Protein AF-A0AAT9SR14-F1 (afdb_monomer_lite)

Secondary structure (DSSP, 8-state):
----------HHHHHHHHHHHHHHHHHHHHHHHHHHHHHHH-SS--TTHHHHHHHHHHHHHHHHHHH---HHHHHHHHHHHHHHHHHHHIIIIIHHHHHHHHH----HHHHHHHHHTT---

Sequence (121 aa):
MLRDQGAFMDPLILGFAVVNGLLIGGLYGGIALGLSLIFGVLRVINFAHGSLLMLAMYISYTIVSITGLHPYFTVIATVPILFAIGYCIQAYVISPLFKRERALVVEPLSALLLTAGRLRK

Radius of gyration: 27.27 Å; chains: 1; bounding box: 66×41×84 Å

pLDDT: mean 79.93, std 13.39, range [44.0, 97.31]

Structure (mmCIF, N/CA/C/O backbone):
data_AF-A0AAT9SR14-F1
#
_entry.id   AF-A0AAT9SR14-F1
#
loop_
_atom_site.group_PDB
_atom_site.id
_atom_site.type_symbol
_atom_site.label_atom_id
_atom_site.label_alt_id
_atom_site.label_comp_id
_atom_site.label_asym_id
_atom_site.label_entity_id
_atom_site.label_seq_id
_atom_site.pdbx_PDB_ins_code
_atom_site.Cartn_x
_atom_site.Cartn_y
_atom_site.Cartn_z
_atom_site.occupancy
_atom_site.B_iso_or_equiv
_atom_site.auth_seq_id
_atom_site.auth_comp_id
_atom_site.auth_asym_id
_atom_site.auth_atom_id
_atom_site.pdbx_PDB_model_num
ATOM 1 N N . MET A 1 1 ? 46.549 -0.871 -20.458 1.00 49.72 1 MET A N 1
ATOM 2 C CA . MET A 1 1 ? 45.784 -0.218 -21.544 1.00 49.72 1 MET A CA 1
ATOM 3 C C . MET A 1 1 ? 44.442 0.209 -20.973 1.00 49.72 1 MET A C 1
ATOM 5 O O . MET A 1 1 ? 43.451 -0.488 -21.103 1.00 49.72 1 MET A O 1
ATOM 9 N N . LEU A 1 2 ? 44.483 1.299 -20.208 1.00 69.00 2 LEU A N 1
ATOM 10 C CA . LEU A 1 2 ? 43.375 1.899 -19.469 1.00 69.00 2 LEU A CA 1
ATOM 11 C C . LEU A 1 2 ? 43.410 3.393 -19.798 1.00 69.00 2 LEU A C 1
ATOM 13 O O . LEU A 1 2 ? 44.234 4.104 -19.225 1.00 69.00 2 LEU A O 1
ATOM 17 N N . ARG A 1 3 ? 42.603 3.820 -20.771 1.00 67.88 3 ARG A N 1
ATOM 18 C CA . ARG A 1 3 ? 42.171 5.198 -21.083 1.00 67.88 3 ARG A CA 1
ATOM 19 C C . ARG A 1 3 ? 41.570 5.179 -22.493 1.00 67.88 3 ARG A C 1
ATOM 21 O O . ARG A 1 3 ? 42.011 4.389 -23.312 1.00 67.88 3 ARG A O 1
ATOM 28 N N . ASP A 1 4 ? 40.563 6.015 -22.727 1.00 56.12 4 ASP A N 1
ATOM 29 C CA . ASP A 1 4 ? 39.975 6.345 -24.041 1.00 56.12 4 ASP A CA 1
ATOM 30 C C . ASP A 1 4 ? 38.684 5.636 -24.495 1.00 56.12 4 ASP A C 1
ATOM 32 O O . ASP A 1 4 ? 38.313 5.736 -25.657 1.00 56.12 4 ASP A O 1
ATOM 36 N N . GLN A 1 5 ? 37.882 5.070 -23.583 1.00 57.34 5 GLN A N 1
ATOM 37 C CA . GLN A 1 5 ? 36.420 5.002 -23.801 1.00 57.34 5 GLN A CA 1
ATOM 38 C C . GLN A 1 5 ? 35.730 6.175 -23.096 1.00 57.34 5 GLN A C 1
ATOM 40 O O . GLN A 1 5 ? 34.915 6.020 -22.188 1.00 57.34 5 GLN A O 1
ATOM 45 N N . GLY A 1 6 ? 36.134 7.387 -23.476 1.00 55.22 6 GLY A N 1
ATOM 46 C CA . GLY A 1 6 ? 35.462 8.614 -23.079 1.00 55.22 6 GLY A CA 1
ATOM 47 C C . GLY A 1 6 ? 34.151 8.765 -23.847 1.00 55.22 6 GLY A C 1
ATOM 48 O O . GLY A 1 6 ? 34.162 9.109 -25.019 1.00 55.22 6 GLY A O 1
ATOM 49 N N . ALA A 1 7 ? 33.037 8.508 -23.167 1.00 60.06 7 ALA A N 1
ATOM 50 C CA . ALA A 1 7 ? 31.828 9.330 -23.209 1.00 60.06 7 ALA A CA 1
ATOM 51 C C . ALA A 1 7 ? 31.312 9.838 -24.576 1.00 60.06 7 ALA A C 1
ATOM 53 O O . ALA A 1 7 ? 30.846 10.974 -24.656 1.00 60.06 7 ALA A O 1
ATOM 54 N N . PHE A 1 8 ? 31.284 9.016 -25.627 1.00 60.75 8 PHE A N 1
ATOM 55 C CA . PHE A 1 8 ? 30.295 9.235 -26.685 1.00 60.75 8 PHE A CA 1
ATOM 56 C C . PHE A 1 8 ? 29.019 8.510 -26.264 1.00 60.75 8 PHE A C 1
ATOM 58 O O . PHE A 1 8 ? 28.795 7.361 -26.632 1.00 60.75 8 PHE A O 1
ATOM 65 N N . MET A 1 9 ? 28.232 9.157 -25.397 1.00 61.38 9 MET A N 1
ATOM 66 C CA . MET A 1 9 ? 26.856 8.731 -25.155 1.00 61.38 9 MET A CA 1
ATOM 67 C C . MET A 1 9 ? 26.150 8.911 -26.489 1.00 61.38 9 MET A C 1
ATOM 69 O O . MET A 1 9 ? 25.936 10.045 -26.927 1.00 61.38 9 MET A O 1
ATOM 73 N N . ASP A 1 10 ? 25.875 7.816 -27.182 1.00 77.00 10 ASP A N 1
ATOM 74 C CA . ASP A 1 10 ? 25.109 7.869 -28.409 1.00 77.00 10 ASP A CA 1
ATOM 75 C C . ASP A 1 10 ? 23.807 8.650 -28.132 1.00 77.00 10 ASP A C 1
ATOM 77 O O . ASP A 1 10 ? 23.164 8.449 -27.093 1.00 77.00 10 ASP A O 1
ATOM 81 N N . PRO A 1 11 ? 23.416 9.590 -29.015 1.00 77.44 11 PRO A N 1
ATOM 82 C CA . PRO A 1 11 ? 22.234 10.430 -28.803 1.00 77.44 11 PRO A CA 1
ATOM 83 C C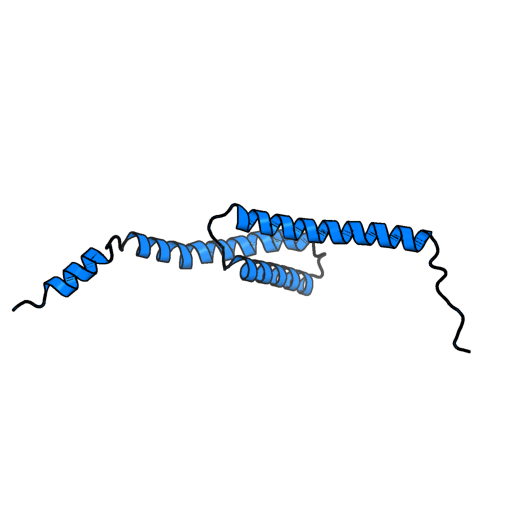 . PRO A 1 11 ? 20.954 9.625 -28.519 1.00 77.44 11 PRO A C 1
ATOM 85 O O . PRO A 1 11 ? 20.019 10.127 -27.898 1.00 77.44 11 PRO A O 1
ATOM 88 N N . LEU A 1 12 ? 20.939 8.360 -28.942 1.00 80.75 12 LEU A N 1
ATOM 89 C CA . LEU A 1 12 ? 19.897 7.381 -28.671 1.00 80.75 12 LEU A CA 1
ATOM 90 C C . LEU A 1 12 ? 19.831 6.987 -27.185 1.00 80.75 12 LEU A C 1
ATOM 92 O O . LEU A 1 12 ? 18.750 7.084 -26.601 1.00 80.75 12 LEU A O 1
ATOM 96 N N . ILE A 1 13 ? 20.948 6.626 -26.540 1.00 85.88 13 ILE A N 1
ATOM 97 C CA . ILE A 1 13 ? 20.993 6.359 -25.089 1.00 85.88 13 ILE A CA 1
ATOM 98 C C . ILE A 1 13 ? 20.557 7.582 -24.273 1.00 85.88 13 ILE A C 1
ATOM 100 O O . ILE A 1 13 ? 19.805 7.425 -23.308 1.00 85.88 13 ILE A O 1
ATOM 104 N N . LEU A 1 14 ? 20.962 8.798 -24.660 1.00 86.25 14 LEU A N 1
ATOM 105 C CA . LEU A 1 14 ? 20.514 10.019 -23.973 1.00 86.25 14 LEU A CA 1
ATOM 106 C C . LEU A 1 14 ? 18.995 10.210 -24.087 1.00 86.25 14 LEU A C 1
ATOM 108 O O . LEU A 1 14 ? 18.340 10.516 -23.088 1.00 86.25 14 LEU A O 1
ATOM 112 N N . GLY A 1 15 ? 18.421 9.968 -25.269 1.00 89.06 15 GLY A N 1
ATOM 113 C CA . GLY A 1 15 ? 16.971 9.986 -25.472 1.00 89.06 15 GLY A CA 1
ATOM 114 C C . GLY A 1 15 ? 16.245 8.970 -24.586 1.00 89.06 15 GLY A C 1
ATOM 115 O O . GLY A 1 15 ? 15.288 9.324 -23.894 1.00 89.06 15 GLY A O 1
ATOM 116 N N . PHE A 1 16 ? 16.738 7.730 -24.529 1.00 90.94 16 PHE A N 1
ATOM 117 C CA . PHE A 1 16 ? 16.180 6.697 -23.651 1.00 90.94 16 PHE A CA 1
ATOM 118 C C . PHE A 1 16 ? 16.293 7.053 -22.168 1.00 90.94 16 PHE A C 1
ATOM 120 O O . PHE A 1 16 ? 15.342 6.828 -21.421 1.00 90.94 16 PHE A O 1
ATOM 127 N N . ALA A 1 17 ? 17.415 7.629 -21.732 1.00 90.88 17 ALA A N 1
ATOM 128 C CA . ALA A 1 17 ? 17.623 8.018 -20.341 1.00 90.88 17 ALA A CA 1
ATOM 129 C C . ALA A 1 17 ? 16.649 9.120 -19.899 1.00 90.88 17 ALA A C 1
ATOM 131 O O . ALA A 1 17 ? 16.077 9.027 -18.812 1.00 90.88 17 ALA A O 1
ATOM 132 N N . VAL A 1 18 ? 16.408 10.125 -20.749 1.00 94.44 18 VAL A N 1
ATOM 133 C CA . VAL A 1 18 ? 15.436 11.197 -20.475 1.00 94.44 18 VAL A CA 1
ATOM 134 C C . VAL A 1 18 ? 14.018 10.638 -20.395 1.00 94.44 18 VAL A C 1
ATOM 136 O O . VAL A 1 18 ? 13.298 10.934 -19.443 1.00 94.44 18 VAL A O 1
ATOM 139 N N . VAL A 1 19 ? 13.626 9.794 -21.353 1.00 95.62 19 VAL A N 1
ATOM 140 C CA . VAL A 1 19 ? 12.298 9.166 -21.362 1.00 95.62 19 VAL A CA 1
ATOM 141 C C . VAL A 1 19 ? 12.118 8.281 -20.127 1.00 95.62 19 VAL A C 1
ATOM 143 O O . VAL A 1 19 ? 11.152 8.453 -19.391 1.00 95.62 19 VAL A O 1
ATOM 146 N N . ASN A 1 20 ? 13.072 7.399 -19.826 1.00 95.06 20 ASN A N 1
ATOM 147 C CA . ASN A 1 20 ? 13.020 6.534 -18.648 1.00 95.06 20 ASN A CA 1
ATOM 148 C C . ASN A 1 20 ? 12.976 7.337 -17.335 1.00 95.06 20 ASN A C 1
ATOM 150 O O . ASN A 1 20 ? 12.192 7.022 -16.439 1.00 95.06 20 ASN A O 1
ATOM 154 N N . GLY A 1 21 ? 13.767 8.410 -17.239 1.00 94.81 21 GLY A N 1
ATOM 155 C CA . GLY A 1 21 ? 13.742 9.330 -16.103 1.00 94.81 21 GLY A CA 1
ATOM 156 C C . GLY A 1 21 ? 12.383 10.010 -15.931 1.00 94.81 21 GLY A C 1
ATOM 157 O O . GLY A 1 21 ? 11.886 10.100 -14.809 1.00 94.81 21 GLY A O 1
ATOM 158 N N . LEU A 1 22 ? 11.742 10.417 -17.030 1.00 96.62 22 LEU A N 1
ATOM 159 C CA . LEU A 1 22 ? 10.400 10.996 -17.007 1.00 96.62 22 LEU A CA 1
ATOM 160 C C . LEU A 1 22 ? 9.340 9.968 -16.579 1.00 96.62 22 LEU A C 1
ATOM 162 O O . LEU A 1 22 ? 8.476 10.296 -15.771 1.00 96.62 22 LEU A O 1
ATOM 166 N N . LEU A 1 23 ? 9.412 8.727 -17.075 1.00 97.31 23 LEU A N 1
ATOM 167 C CA . LEU A 1 23 ? 8.477 7.658 -16.700 1.00 97.31 23 LEU A CA 1
ATOM 168 C C . LEU A 1 23 ? 8.570 7.330 -15.206 1.00 97.31 23 LEU A C 1
ATOM 170 O O . LEU A 1 23 ? 7.556 7.310 -14.507 1.00 97.31 23 LEU A O 1
ATOM 174 N N . ILE A 1 24 ? 9.785 7.096 -14.707 1.00 96.75 24 ILE A N 1
ATOM 175 C CA . ILE A 1 24 ? 10.019 6.761 -13.297 1.00 96.75 24 ILE A CA 1
ATOM 176 C C . ILE A 1 24 ? 9.704 7.968 -12.400 1.00 96.75 24 ILE A C 1
ATOM 178 O O . ILE A 1 24 ? 9.075 7.816 -11.351 1.00 96.75 24 ILE A O 1
ATOM 182 N N . GLY A 1 25 ? 10.082 9.176 -12.826 1.00 96.50 25 GLY A N 1
ATOM 183 C CA . GLY A 1 25 ? 9.756 10.417 -12.128 1.00 96.50 25 GLY A CA 1
ATOM 184 C C . GLY A 1 25 ? 8.250 10.666 -12.050 1.00 96.50 25 GLY A C 1
ATOM 185 O O . GLY A 1 25 ? 7.745 11.017 -10.988 1.00 96.50 25 GLY A O 1
ATOM 186 N N . GLY A 1 26 ? 7.517 10.415 -13.136 1.00 96.31 26 GLY A N 1
ATOM 187 C CA . GLY A 1 26 ? 6.058 10.497 -13.172 1.00 96.31 26 GLY A CA 1
ATOM 188 C C . GLY A 1 26 ? 5.387 9.458 -12.273 1.00 96.31 26 GLY A C 1
ATOM 189 O O . GLY A 1 26 ? 4.442 9.792 -11.561 1.00 96.31 26 GLY A O 1
ATOM 190 N N . LEU A 1 27 ? 5.910 8.229 -12.236 1.00 97.00 27 LEU A N 1
ATOM 191 C CA . LEU A 1 27 ? 5.434 7.178 -11.334 1.00 97.00 27 LEU A CA 1
ATOM 192 C C . LEU A 1 27 ? 5.587 7.591 -9.862 1.00 97.00 27 LEU A C 1
ATOM 194 O O . LEU A 1 27 ? 4.606 7.586 -9.116 1.00 97.00 27 LEU A O 1
ATOM 198 N N . TYR A 1 28 ? 6.791 7.987 -9.440 1.00 94.69 28 TYR A N 1
ATOM 199 C CA . TYR A 1 28 ? 7.032 8.395 -8.052 1.00 94.69 28 TYR A CA 1
ATOM 200 C C . TYR A 1 28 ? 6.335 9.709 -7.693 1.00 94.69 28 TYR A C 1
ATOM 202 O O .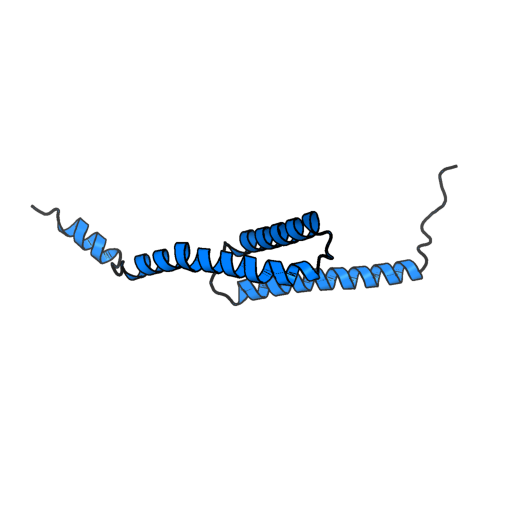 TYR A 1 28 ? 5.793 9.832 -6.594 1.00 94.69 28 TYR A O 1
ATOM 210 N N . GLY A 1 29 ? 6.282 10.661 -8.625 1.00 96.69 29 GLY A N 1
ATOM 211 C CA . GLY A 1 29 ? 5.524 11.899 -8.472 1.00 96.69 29 GLY A CA 1
ATOM 212 C C . GLY A 1 29 ? 4.035 11.626 -8.270 1.00 96.69 29 GLY A C 1
ATOM 213 O O . GLY A 1 29 ? 3.438 12.163 -7.343 1.00 96.69 29 GLY A O 1
ATOM 214 N N . GLY A 1 30 ? 3.445 10.728 -9.061 1.00 95.62 30 GLY A N 1
ATOM 215 C CA . GLY A 1 30 ? 2.053 10.307 -8.905 1.00 95.62 30 GLY A CA 1
ATOM 216 C C . GLY A 1 30 ? 1.773 9.651 -7.551 1.00 95.62 30 GLY A C 1
ATOM 217 O O . GLY A 1 30 ? 0.780 9.985 -6.904 1.00 95.62 30 GLY A O 1
ATOM 218 N N . ILE A 1 31 ? 2.671 8.779 -7.079 1.00 93.25 31 ILE A N 1
ATOM 219 C CA . ILE A 1 31 ? 2.572 8.164 -5.743 1.00 93.25 31 ILE A CA 1
ATOM 220 C C . ILE A 1 31 ? 2.600 9.241 -4.647 1.00 93.25 31 ILE A C 1
ATOM 222 O O . ILE A 1 31 ? 1.758 9.231 -3.746 1.00 93.25 31 ILE A O 1
ATOM 226 N N . ALA A 1 32 ? 3.527 10.199 -4.739 1.00 92.50 32 ALA A N 1
ATOM 227 C CA . ALA A 1 32 ? 3.647 11.292 -3.777 1.00 92.50 32 ALA A CA 1
ATOM 228 C C . ALA A 1 32 ? 2.418 12.217 -3.787 1.00 92.50 32 ALA A C 1
ATOM 230 O O . ALA A 1 32 ? 1.909 12.573 -2.723 1.00 92.50 32 ALA A O 1
ATOM 231 N N . LEU A 1 33 ? 1.904 12.561 -4.971 1.00 94.31 33 LEU A N 1
ATOM 232 C CA . LEU A 1 33 ? 0.680 13.349 -5.124 1.00 94.31 33 LEU A CA 1
ATOM 233 C C . LEU A 1 33 ? -0.532 12.622 -4.534 1.00 94.31 33 LEU A C 1
ATOM 235 O O . LEU A 1 33 ? -1.316 13.241 -3.821 1.00 94.31 33 LEU A O 1
ATOM 239 N N . GLY A 1 34 ? -0.663 11.312 -4.757 1.00 88.75 34 GLY A N 1
ATOM 240 C CA . GLY A 1 34 ? -1.729 10.507 -4.157 1.00 88.75 34 GLY A CA 1
ATOM 241 C C . GLY A 1 34 ? -1.689 10.539 -2.629 1.00 88.75 34 GLY A C 1
ATOM 242 O O . GLY A 1 34 ? -2.705 10.805 -1.987 1.00 88.75 34 GLY A O 1
ATOM 243 N N . LEU A 1 35 ? -0.506 10.354 -2.037 1.00 86.88 35 LEU A N 1
ATOM 244 C CA . LEU A 1 35 ? -0.328 10.421 -0.586 1.00 86.88 35 LEU A CA 1
ATOM 245 C C . LEU A 1 35 ? -0.580 11.836 -0.031 1.00 86.88 35 LEU A C 1
ATOM 247 O O . LEU A 1 35 ? -1.200 11.991 1.022 1.00 86.88 35 LEU A O 1
ATOM 251 N N . SER A 1 36 ? -0.159 12.870 -0.765 1.00 88.12 36 SER A N 1
ATOM 252 C CA . SER A 1 36 ? -0.434 14.269 -0.429 1.00 88.12 36 SER A CA 1
ATOM 253 C C . SER A 1 36 ? -1.931 14.581 -0.460 1.00 88.12 36 SER A C 1
ATOM 255 O O . SER A 1 36 ? -2.420 15.243 0.451 1.00 88.12 36 SER A O 1
ATOM 257 N N . LEU A 1 37 ? -2.682 14.060 -1.435 1.00 88.38 37 LEU A N 1
ATOM 258 C CA . LEU A 1 37 ? -4.138 14.218 -1.500 1.00 88.38 37 LEU A CA 1
ATOM 259 C C . LEU A 1 37 ? -4.849 13.493 -0.354 1.00 88.38 37 LEU A C 1
ATOM 261 O O . LEU A 1 37 ? -5.773 14.051 0.237 1.00 88.38 37 LEU A O 1
ATOM 265 N N . ILE A 1 38 ? -4.398 12.283 -0.004 1.00 83.44 38 ILE A N 1
ATOM 266 C CA . ILE A 1 38 ? -4.928 11.531 1.139 1.00 83.44 38 ILE A CA 1
ATOM 267 C C . ILE A 1 38 ? -4.795 12.377 2.411 1.00 83.44 38 ILE A C 1
ATOM 269 O O . ILE A 1 38 ? -5.800 12.652 3.058 1.00 83.44 38 ILE A O 1
ATOM 273 N N . PHE A 1 39 ? -3.598 12.862 2.744 1.00 77.19 39 PHE A N 1
ATOM 274 C CA . PHE A 1 39 ? -3.398 13.648 3.969 1.00 77.19 39 PHE A CA 1
ATOM 275 C C . PHE A 1 39 ? -3.901 15.094 3.887 1.00 77.19 39 PHE A C 1
ATOM 277 O O . PHE A 1 39 ? -4.226 15.685 4.912 1.00 77.19 39 PHE A O 1
ATOM 284 N N . GLY A 1 40 ? -3.970 15.674 2.689 1.00 79.81 40 GLY A N 1
ATOM 285 C CA . GLY A 1 40 ? -4.418 17.049 2.479 1.00 79.81 40 GLY A CA 1
ATOM 286 C C . GLY A 1 40 ? -5.934 17.212 2.583 1.00 79.81 40 GLY A C 1
ATOM 287 O O . GLY A 1 40 ? -6.404 18.261 3.018 1.00 79.81 40 GLY A O 1
ATOM 288 N N . VAL A 1 41 ? -6.703 16.181 2.210 1.00 79.81 41 VAL A N 1
ATOM 289 C CA . VAL A 1 41 ? -8.176 16.230 2.214 1.00 79.81 41 VAL A CA 1
ATOM 290 C C . VAL A 1 41 ? -8.779 15.470 3.403 1.00 79.81 41 VAL A C 1
ATOM 292 O O . VAL A 1 41 ? -9.793 15.908 3.954 1.00 79.81 41 VAL A O 1
ATOM 295 N N . LEU A 1 42 ? -8.173 14.362 3.855 1.00 71.44 42 LEU A N 1
ATOM 296 C CA . LEU A 1 42 ? -8.641 13.652 5.050 1.00 71.44 42 LEU A CA 1
ATOM 297 C C . LEU A 1 42 ? -8.115 14.348 6.311 1.00 71.44 42 LEU A C 1
ATOM 299 O O . LEU A 1 42 ? -6.921 14.364 6.582 1.00 71.44 42 LEU A O 1
ATOM 303 N N . ARG A 1 43 ? -9.026 14.850 7.154 1.00 63.75 43 ARG A N 1
ATOM 304 C CA . ARG A 1 43 ? -8.708 15.459 8.465 1.00 63.75 43 ARG A CA 1
ATOM 305 C C . ARG A 1 43 ? -8.170 14.466 9.513 1.00 63.75 43 ARG A C 1
ATOM 307 O O . ARG A 1 43 ? -7.994 14.843 10.666 1.00 63.75 43 ARG A O 1
ATOM 314 N N . VAL A 1 44 ? -7.960 13.198 9.149 1.00 64.19 44 VAL A N 1
ATOM 315 C CA . VAL A 1 44 ? -7.545 12.123 10.061 1.00 64.19 44 VAL A CA 1
ATOM 316 C C . VAL A 1 44 ? -6.407 11.327 9.429 1.00 64.19 44 VAL A C 1
ATOM 318 O O . VAL A 1 44 ? -6.565 10.742 8.359 1.00 64.19 44 VAL A O 1
ATOM 321 N N . ILE A 1 45 ? -5.270 11.273 10.122 1.00 65.31 45 ILE A N 1
ATOM 322 C CA . ILE A 1 45 ? -4.110 10.469 9.729 1.00 65.31 45 ILE A CA 1
ATOM 323 C C . ILE A 1 45 ? -4.346 9.033 10.206 1.00 65.31 45 ILE A C 1
ATOM 325 O O . ILE A 1 45 ? -4.344 8.751 11.405 1.00 65.31 45 ILE A O 1
ATOM 329 N N . ASN A 1 46 ? -4.561 8.105 9.272 1.00 72.31 46 ASN A N 1
ATOM 330 C CA . ASN A 1 46 ? -4.638 6.683 9.593 1.0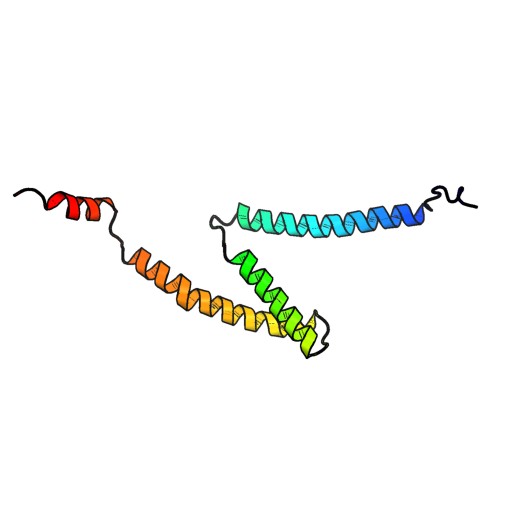0 72.31 46 ASN A CA 1
ATOM 331 C C . ASN A 1 46 ? -3.223 6.134 9.857 1.00 72.31 46 ASN A C 1
ATOM 333 O O . ASN A 1 46 ? -2.513 5.750 8.929 1.00 72.31 46 ASN A O 1
ATOM 337 N N . PHE A 1 47 ? -2.822 6.072 11.129 1.00 71.44 47 PHE A N 1
ATOM 338 C CA . PHE A 1 47 ? -1.523 5.528 11.551 1.00 71.44 47 PHE A CA 1
ATOM 339 C C . PHE A 1 47 ? -1.319 4.044 11.196 1.00 71.44 47 PHE A C 1
ATOM 341 O O . PHE A 1 47 ? -0.182 3.587 11.119 1.00 71.44 47 PHE A O 1
ATOM 348 N N . ALA A 1 48 ? -2.390 3.291 10.927 1.00 80.56 48 ALA A N 1
ATOM 349 C CA . ALA A 1 48 ? -2.299 1.894 10.506 1.00 80.56 48 ALA A CA 1
ATOM 350 C C . ALA A 1 48 ? -2.011 1.733 9.003 1.00 80.56 48 ALA A C 1
ATOM 352 O O . ALA A 1 48 ? -1.791 0.618 8.536 1.00 80.56 48 ALA A O 1
ATOM 353 N N . HIS A 1 49 ? -1.997 2.820 8.226 1.00 80.81 49 HIS A N 1
ATOM 354 C CA . HIS A 1 49 ? -1.828 2.738 6.777 1.00 80.81 49 HIS A CA 1
ATOM 355 C C . HIS A 1 49 ? -0.497 2.084 6.376 1.00 80.81 49 HIS A C 1
ATOM 357 O O . HIS A 1 49 ? -0.482 1.172 5.551 1.00 80.81 49 HIS A O 1
ATOM 363 N N . GLY A 1 50 ? 0.611 2.490 7.006 1.00 83.38 50 GLY A N 1
ATOM 364 C CA . GLY A 1 50 ? 1.934 1.934 6.709 1.00 83.38 50 GLY A CA 1
ATOM 365 C C . GLY A 1 50 ? 2.076 0.465 7.115 1.00 83.38 50 GLY A C 1
ATOM 366 O O . GLY A 1 50 ? 2.611 -0.337 6.354 1.00 83.38 50 GLY A O 1
ATOM 367 N N . SER A 1 51 ? 1.556 0.084 8.285 1.00 87.19 51 SER A N 1
ATOM 368 C CA . SER A 1 51 ? 1.630 -1.300 8.765 1.00 87.19 51 SER A CA 1
ATOM 369 C C . SER A 1 51 ? 0.746 -2.247 7.950 1.00 87.19 51 SER A C 1
ATOM 371 O O . SER A 1 51 ? 1.180 -3.353 7.632 1.00 87.19 51 SER A O 1
ATOM 373 N N . LEU A 1 52 ? -0.451 -1.810 7.542 1.00 87.69 52 LEU A N 1
ATOM 374 C CA . LEU A 1 52 ? -1.330 -2.585 6.660 1.00 87.69 52 LEU A CA 1
ATOM 375 C C . LEU A 1 52 ? -0.739 -2.751 5.255 1.00 87.69 52 LEU A C 1
ATOM 377 O O . LEU A 1 52 ? -0.848 -3.833 4.680 1.00 87.69 52 LEU A O 1
ATOM 381 N N . LEU A 1 53 ? -0.077 -1.719 4.719 1.00 89.25 53 LEU A N 1
ATOM 382 C CA . LEU A 1 53 ? 0.621 -1.807 3.434 1.00 89.25 53 LEU A CA 1
ATOM 383 C C . LEU A 1 53 ? 1.754 -2.840 3.487 1.00 89.25 53 LEU A C 1
ATOM 385 O O . LEU A 1 53 ? 1.835 -3.707 2.617 1.00 89.25 53 LEU A O 1
ATOM 389 N N . MET A 1 54 ? 2.583 -2.800 4.533 1.00 92.12 54 MET A N 1
ATOM 390 C CA . MET A 1 54 ? 3.661 -3.778 4.723 1.00 92.12 54 MET A CA 1
ATOM 391 C C . MET A 1 54 ? 3.122 -5.203 4.883 1.00 92.12 54 MET A C 1
ATOM 393 O O . MET A 1 54 ? 3.658 -6.141 4.290 1.00 92.12 54 MET A O 1
ATOM 397 N N . LEU A 1 55 ? 2.026 -5.371 5.627 1.00 92.44 55 LEU A N 1
ATOM 398 C CA . LEU A 1 55 ? 1.366 -6.665 5.790 1.00 92.44 55 LEU A CA 1
ATOM 399 C C . LEU A 1 55 ? 0.879 -7.225 4.445 1.00 92.44 55 LEU A C 1
ATOM 401 O O . LEU A 1 55 ? 1.115 -8.393 4.142 1.00 92.44 55 LEU A O 1
ATOM 405 N N . ALA A 1 56 ? 0.244 -6.389 3.620 1.00 91.00 56 ALA A N 1
ATOM 406 C CA . ALA A 1 56 ? -0.222 -6.776 2.292 1.00 91.00 56 ALA A CA 1
ATOM 407 C C . ALA A 1 56 ? 0.933 -7.252 1.397 1.00 91.00 56 ALA A C 1
ATOM 409 O O . ALA A 1 56 ? 0.825 -8.292 0.744 1.00 91.00 56 ALA A O 1
ATOM 410 N N . MET A 1 57 ? 2.059 -6.529 1.408 1.00 91.50 57 MET A N 1
ATOM 411 C CA . MET A 1 57 ? 3.262 -6.915 0.666 1.00 91.50 57 MET A CA 1
ATOM 412 C C . MET A 1 57 ? 3.812 -8.262 1.140 1.00 91.50 57 MET A C 1
ATOM 414 O O . MET A 1 57 ? 4.139 -9.110 0.311 1.00 91.50 57 MET A O 1
ATOM 418 N N . TYR A 1 58 ? 3.868 -8.488 2.455 1.00 92.56 58 TYR A N 1
ATOM 419 C CA . TYR A 1 58 ? 4.374 -9.741 3.012 1.00 92.56 58 TYR A CA 1
ATOM 420 C C . TYR A 1 58 ? 3.470 -10.939 2.685 1.00 92.56 58 TYR A C 1
ATOM 422 O O . TYR A 1 58 ? 3.969 -12.015 2.349 1.00 92.56 58 TYR A O 1
ATOM 430 N N . ILE A 1 59 ? 2.146 -10.756 2.720 1.00 91.00 59 ILE A N 1
ATOM 431 C CA . ILE A 1 59 ? 1.177 -11.787 2.314 1.00 91.00 59 ILE A CA 1
ATOM 432 C C . ILE A 1 59 ? 1.371 -12.136 0.837 1.00 91.00 59 ILE A C 1
ATOM 434 O O . ILE A 1 59 ? 1.544 -13.309 0.507 1.00 91.00 59 ILE A O 1
ATOM 438 N N . SER A 1 60 ? 1.423 -11.132 -0.044 1.00 90.94 60 SER A N 1
ATOM 439 C CA . SER A 1 60 ? 1.673 -11.356 -1.472 1.00 90.94 60 SER A CA 1
ATOM 440 C C . SER A 1 60 ? 3.009 -12.058 -1.714 1.00 90.94 60 SER A C 1
ATOM 442 O O . SER A 1 60 ? 3.054 -13.015 -2.483 1.00 90.94 60 SER A O 1
ATOM 444 N N . TYR A 1 61 ? 4.081 -11.638 -1.036 1.00 90.56 61 TYR A N 1
ATOM 445 C CA . TYR A 1 61 ? 5.393 -12.283 -1.122 1.00 90.56 61 TYR A CA 1
ATOM 446 C C . TYR A 1 61 ? 5.343 -13.753 -0.688 1.00 90.56 61 TYR A C 1
ATOM 448 O O . TYR A 1 61 ? 5.864 -14.625 -1.379 1.00 90.56 61 TYR A O 1
ATOM 456 N N . THR A 1 62 ? 4.665 -14.042 0.422 1.00 89.94 62 THR A N 1
ATOM 457 C CA . THR A 1 62 ? 4.521 -15.406 0.9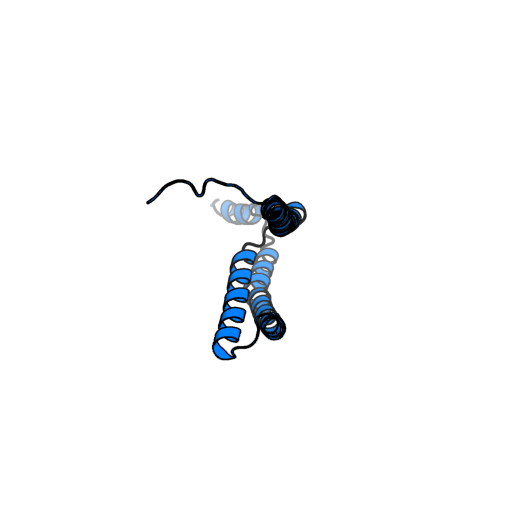46 1.00 89.94 62 THR A CA 1
ATOM 458 C C . THR A 1 62 ? 3.751 -16.293 -0.032 1.00 89.94 62 THR A C 1
ATOM 460 O O . THR A 1 62 ? 4.170 -17.418 -0.298 1.00 89.94 62 THR A O 1
ATOM 463 N N . ILE A 1 63 ? 2.670 -15.782 -0.632 1.00 88.19 63 ILE A N 1
ATOM 464 C CA . ILE A 1 63 ? 1.902 -16.517 -1.645 1.00 88.19 63 ILE A CA 1
ATOM 465 C C . ILE A 1 63 ? 2.783 -16.822 -2.858 1.00 88.19 63 ILE A C 1
ATOM 467 O O . ILE A 1 63 ? 2.842 -17.980 -3.272 1.00 88.19 63 ILE A O 1
ATOM 471 N N . VAL A 1 64 ? 3.501 -15.825 -3.394 1.00 91.25 64 VAL A N 1
ATOM 472 C CA . VAL A 1 64 ? 4.427 -16.022 -4.526 1.00 91.25 64 VAL A CA 1
ATOM 473 C C . VAL A 1 64 ? 5.494 -17.063 -4.182 1.00 91.25 64 VAL A C 1
ATOM 475 O O . VAL A 1 64 ? 5.747 -17.953 -4.985 1.00 91.25 64 VAL A O 1
ATOM 478 N N . SER A 1 65 ? 6.081 -16.993 -2.986 1.00 87.94 65 SER A N 1
ATOM 479 C CA . SER A 1 65 ? 7.134 -17.914 -2.543 1.00 87.94 65 SER A CA 1
ATOM 480 C C . SER A 1 65 ? 6.662 -19.374 -2.491 1.00 87.94 65 SER A C 1
ATOM 482 O O . SER A 1 65 ? 7.394 -20.276 -2.889 1.00 87.94 65 SER A O 1
ATOM 484 N N . ILE A 1 66 ? 5.420 -19.617 -2.058 1.00 87.50 66 ILE A N 1
ATOM 485 C CA . ILE A 1 66 ? 4.874 -20.976 -1.914 1.00 87.50 66 ILE A CA 1
ATOM 486 C C . ILE A 1 66 ? 4.351 -21.530 -3.247 1.00 87.50 66 ILE A C 1
ATOM 488 O O . ILE A 1 66 ? 4.494 -22.718 -3.521 1.00 87.50 66 ILE A O 1
ATOM 492 N N . THR A 1 67 ? 3.713 -20.693 -4.068 1.00 84.56 67 THR A N 1
ATOM 493 C CA . THR A 1 67 ? 3.012 -21.149 -5.285 1.00 84.56 67 THR A CA 1
ATOM 494 C C . THR A 1 67 ? 3.791 -20.932 -6.577 1.00 84.56 67 THR A C 1
ATOM 496 O O . THR A 1 67 ? 3.408 -21.476 -7.610 1.00 84.56 67 THR A O 1
ATOM 499 N N . GLY A 1 68 ? 4.847 -20.116 -6.560 1.00 81.81 68 GLY A N 1
ATOM 500 C CA . GLY A 1 68 ? 5.566 -19.701 -7.768 1.00 81.81 68 GLY A CA 1
ATOM 501 C C . GLY A 1 68 ? 4.716 -18.879 -8.749 1.00 81.81 68 GLY A C 1
ATOM 502 O O . GLY A 1 68 ? 5.132 -18.657 -9.883 1.00 81.81 68 GLY A O 1
ATOM 503 N N . LEU A 1 69 ? 3.516 -18.443 -8.344 1.00 83.00 69 LEU A N 1
ATOM 504 C CA . LEU A 1 69 ? 2.597 -17.677 -9.183 1.00 83.00 69 LEU A CA 1
ATOM 505 C C . LEU A 1 69 ? 3.141 -16.276 -9.468 1.00 83.00 69 LEU A C 1
ATOM 507 O O . LEU A 1 69 ? 3.811 -15.656 -8.643 1.00 83.00 69 LEU A O 1
ATOM 511 N N . HIS A 1 70 ? 2.786 -15.743 -10.638 1.00 83.31 70 HIS A N 1
ATOM 512 C CA . HIS A 1 70 ? 3.146 -14.380 -11.006 1.00 83.31 70 HIS A CA 1
ATOM 513 C C . HIS A 1 70 ? 2.540 -13.374 -9.998 1.00 83.31 70 HIS A C 1
ATOM 515 O O . HIS A 1 70 ? 1.350 -13.497 -9.680 1.00 83.31 70 HIS A O 1
ATOM 521 N N . PRO A 1 71 ? 3.289 -12.347 -9.539 1.00 82.00 71 PRO A N 1
ATOM 522 C CA . PRO A 1 71 ? 2.852 -11.411 -8.490 1.00 82.00 71 PRO A CA 1
ATOM 523 C C . PRO A 1 71 ? 1.522 -10.697 -8.761 1.00 82.00 71 PRO A C 1
ATOM 525 O O . PRO A 1 71 ? 0.868 -10.221 -7.843 1.00 82.00 71 PRO A O 1
ATOM 528 N N . TYR A 1 72 ? 1.098 -10.622 -10.020 1.00 86.12 72 TYR A N 1
ATOM 529 C CA . TYR A 1 72 ? -0.182 -10.018 -10.381 1.00 86.12 72 TYR A CA 1
ATOM 530 C C . TYR A 1 72 ? -1.385 -10.878 -9.982 1.00 86.12 72 TYR A C 1
ATOM 532 O O . TYR A 1 72 ? -2.418 -10.336 -9.596 1.00 86.12 72 TYR A O 1
ATOM 540 N N . PHE A 1 73 ? -1.270 -12.208 -10.024 1.00 87.19 73 PHE A N 1
ATOM 541 C CA . PHE A 1 73 ? -2.378 -13.091 -9.646 1.00 87.19 73 PHE A CA 1
ATOM 542 C C . PHE A 1 73 ? -2.558 -13.185 -8.132 1.00 87.19 73 PHE A C 1
ATOM 544 O O . PHE A 1 73 ? -3.660 -13.463 -7.661 1.00 87.19 73 PHE A O 1
ATOM 551 N N . THR A 1 74 ? -1.512 -12.899 -7.355 1.00 87.44 74 THR A N 1
ATOM 552 C CA . THR A 1 74 ? -1.599 -12.950 -5.891 1.00 87.44 74 THR A CA 1
ATOM 553 C C . THR A 1 74 ? -2.491 -11.854 -5.324 1.00 87.44 74 THR A C 1
ATOM 555 O O . THR A 1 74 ? -3.072 -12.053 -4.263 1.00 87.44 74 THR A O 1
ATOM 558 N N . VAL A 1 75 ? -2.720 -10.761 -6.063 1.00 87.69 75 VAL A N 1
ATOM 559 C CA . VAL A 1 75 ? -3.656 -9.688 -5.686 1.00 87.69 75 VAL A CA 1
ATOM 560 C C . VAL A 1 75 ? -5.062 -10.233 -5.410 1.00 87.69 75 VAL A C 1
ATOM 562 O O . VAL A 1 75 ? -5.690 -9.820 -4.438 1.00 87.69 75 VAL A O 1
ATOM 565 N N . ILE A 1 76 ? -5.532 -11.208 -6.198 1.00 89.75 76 ILE A N 1
ATOM 566 C CA . ILE A 1 76 ? -6.869 -11.807 -6.036 1.00 89.75 76 ILE A CA 1
ATOM 567 C C . ILE A 1 76 ? -7.010 -12.500 -4.674 1.00 89.75 76 ILE A C 1
ATOM 569 O O . ILE A 1 76 ? -8.088 -12.476 -4.089 1.00 89.75 76 ILE A O 1
ATOM 573 N N . ALA A 1 77 ? -5.929 -13.081 -4.149 1.00 87.62 77 ALA A N 1
ATOM 574 C CA . ALA A 1 77 ? -5.912 -13.728 -2.840 1.00 87.62 77 ALA A CA 1
ATOM 575 C C . ALA A 1 77 ? -5.569 -12.746 -1.705 1.00 87.62 77 ALA A C 1
ATOM 577 O O . ALA A 1 77 ? -6.188 -12.782 -0.643 1.00 87.62 77 ALA A O 1
ATOM 578 N N . THR A 1 78 ? -4.626 -11.828 -1.921 1.00 90.25 78 THR A N 1
ATOM 579 C CA . THR A 1 78 ? -4.190 -10.862 -0.904 1.00 90.25 78 THR A CA 1
ATOM 580 C C . THR A 1 78 ? -5.297 -9.877 -0.533 1.00 90.25 78 THR A C 1
ATOM 582 O O . THR A 1 78 ? -5.449 -9.567 0.646 1.00 90.25 78 THR A O 1
ATOM 585 N N . VAL A 1 79 ? -6.098 -9.405 -1.496 1.00 90.81 79 VAL A N 1
ATOM 586 C CA . VAL A 1 79 ? -7.196 -8.453 -1.242 1.00 90.81 79 VAL A CA 1
ATOM 587 C C . VAL A 1 79 ? -8.225 -8.988 -0.232 1.00 90.81 79 VAL A C 1
ATOM 589 O O . VAL A 1 79 ? -8.451 -8.308 0.770 1.00 90.81 79 VAL A O 1
ATOM 592 N N . PRO A 1 80 ? -8.835 -10.179 -0.409 1.00 92.56 80 PRO A N 1
ATOM 593 C CA . PRO A 1 80 ? -9.796 -10.705 0.558 1.00 92.56 80 PRO A CA 1
ATOM 594 C C . PRO A 1 80 ? -9.157 -11.022 1.916 1.00 92.56 80 PRO A C 1
ATOM 596 O O . PRO A 1 80 ? -9.780 -10.766 2.946 1.00 92.56 80 PRO A O 1
ATOM 599 N N . ILE A 1 81 ? -7.910 -11.509 1.945 1.00 91.31 81 ILE A N 1
ATOM 600 C CA . ILE A 1 81 ? -7.190 -11.766 3.204 1.00 91.31 81 ILE A CA 1
ATOM 601 C C . ILE A 1 81 ? -6.976 -10.455 3.970 1.00 91.31 81 ILE A C 1
ATOM 603 O O . ILE A 1 81 ? -7.305 -10.362 5.153 1.00 91.31 81 ILE A O 1
ATOM 607 N N . LEU A 1 82 ? -6.465 -9.422 3.299 1.00 91.69 82 LEU A N 1
ATOM 608 C CA . LEU A 1 82 ? -6.216 -8.124 3.918 1.00 91.69 82 LEU A CA 1
ATOM 609 C C . LEU A 1 82 ? -7.521 -7.455 4.359 1.00 91.69 82 LEU A C 1
ATOM 611 O O . LEU A 1 82 ? -7.562 -6.849 5.428 1.00 91.69 82 LEU A O 1
ATOM 615 N N . PHE A 1 83 ? -8.594 -7.600 3.578 1.00 90.62 83 PHE A N 1
ATOM 616 C CA . PHE A 1 83 ? -9.920 -7.118 3.951 1.00 90.62 83 PHE A CA 1
ATOM 617 C C . PHE A 1 83 ? -10.424 -7.788 5.233 1.00 90.62 83 PHE A C 1
ATOM 619 O O . PHE A 1 83 ? -10.875 -7.094 6.142 1.00 90.62 83 PHE A O 1
ATOM 626 N N . ALA A 1 84 ? -10.290 -9.112 5.352 1.00 92.38 84 ALA A N 1
ATOM 627 C CA . ALA A 1 84 ? -10.670 -9.834 6.564 1.00 92.38 84 ALA A CA 1
ATOM 628 C C . ALA A 1 84 ? -9.858 -9.368 7.787 1.00 92.38 84 ALA A C 1
ATOM 630 O O . ALA A 1 84 ? -10.424 -9.129 8.855 1.00 92.38 84 ALA A O 1
ATOM 631 N N . ILE A 1 85 ? -8.546 -9.167 7.625 1.00 89.81 85 ILE A N 1
ATOM 632 C CA . ILE A 1 85 ? -7.673 -8.656 8.692 1.00 89.81 85 ILE A CA 1
ATOM 633 C C . ILE A 1 85 ? -8.075 -7.231 9.092 1.00 89.81 85 ILE A C 1
ATOM 635 O O . ILE A 1 85 ? -8.237 -6.942 10.280 1.00 89.81 85 ILE A O 1
ATOM 639 N N . GLY A 1 86 ? -8.284 -6.348 8.114 1.00 87.06 86 GLY A N 1
ATOM 640 C CA . GLY A 1 86 ? -8.735 -4.977 8.343 1.00 87.06 86 GLY A CA 1
ATOM 641 C C . GLY A 1 86 ? -10.090 -4.924 9.050 1.00 87.06 86 GLY A C 1
ATOM 642 O O . GLY A 1 86 ? -10.252 -4.169 10.009 1.00 87.06 86 GLY A O 1
ATOM 643 N N . TYR A 1 87 ? -11.030 -5.782 8.649 1.00 88.69 87 TYR A N 1
ATOM 644 C CA . TYR A 1 87 ? -12.335 -5.912 9.292 1.00 88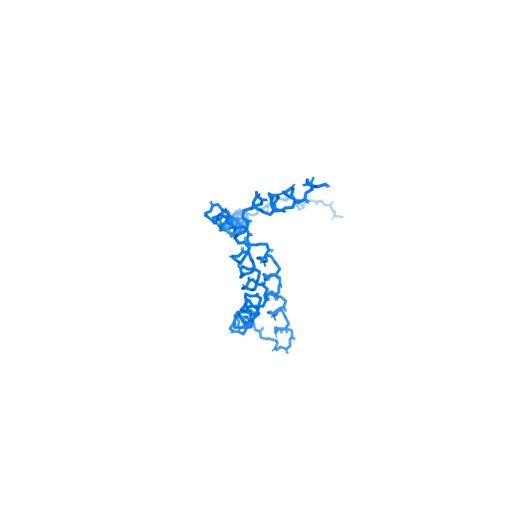.69 87 TYR A CA 1
ATOM 645 C C . TYR A 1 87 ? -12.212 -6.372 10.748 1.00 88.69 87 TYR A C 1
ATOM 647 O O . TYR A 1 87 ? -12.842 -5.788 11.629 1.00 88.69 87 TYR A O 1
ATOM 655 N N . CYS A 1 88 ? -11.355 -7.356 11.034 1.00 88.06 88 CYS A N 1
ATOM 656 C CA . CYS A 1 88 ? -11.070 -7.776 12.406 1.00 88.06 88 CYS A CA 1
ATOM 657 C C . CYS A 1 88 ? -10.507 -6.623 13.248 1.00 88.06 88 CYS A C 1
ATOM 659 O O . CYS A 1 88 ? -10.981 -6.389 14.359 1.00 88.06 88 CYS A O 1
ATOM 661 N N . ILE A 1 89 ? -9.548 -5.854 12.724 1.00 86.00 89 ILE A N 1
ATOM 662 C CA . ILE A 1 89 ? -9.008 -4.681 13.432 1.00 86.00 89 ILE A CA 1
ATOM 663 C C . ILE A 1 89 ? -10.121 -3.659 13.697 1.00 86.00 89 ILE A C 1
ATOM 665 O O . ILE A 1 89 ? -10.248 -3.139 14.809 1.00 86.00 89 ILE A O 1
ATOM 669 N N . GLN A 1 90 ? -10.972 -3.401 12.706 1.00 84.38 90 GLN A N 1
ATOM 670 C CA . GLN A 1 90 ? -12.084 -2.469 12.851 1.00 84.38 90 GLN A CA 1
ATOM 671 C C . GLN A 1 90 ? -13.110 -2.934 13.894 1.00 84.38 90 GLN A C 1
ATOM 673 O O . GLN A 1 90 ? -13.557 -2.129 14.715 1.00 84.38 90 GLN A O 1
ATOM 678 N N . ALA A 1 91 ? -13.456 -4.220 13.902 1.00 83.06 91 ALA A N 1
ATOM 679 C CA . ALA A 1 91 ? -14.438 -4.790 14.816 1.00 83.06 91 ALA A CA 1
ATOM 680 C C . ALA A 1 91 ? -13.918 -4.894 16.259 1.00 83.06 91 ALA A C 1
ATOM 682 O O . ALA A 1 91 ? -14.651 -4.569 17.191 1.00 83.06 91 ALA A O 1
ATOM 683 N N . TYR A 1 92 ? -12.665 -5.316 16.455 1.00 83.75 92 TYR A N 1
ATOM 684 C CA . TYR A 1 92 ? -12.129 -5.632 17.784 1.00 83.75 92 TYR A CA 1
ATOM 685 C C . TYR A 1 92 ? -11.328 -4.507 18.432 1.00 83.75 92 TYR A C 1
ATOM 687 O O . TYR A 1 92 ? -11.268 -4.446 19.657 1.00 83.75 92 TYR A O 1
ATOM 695 N N . VAL A 1 93 ? -10.714 -3.620 17.649 1.00 81.25 93 VAL A N 1
ATOM 696 C CA . VAL A 1 93 ? -9.901 -2.523 18.191 1.00 81.25 93 VAL A CA 1
ATOM 697 C C . VAL A 1 93 ? -10.688 -1.223 18.120 1.00 81.25 93 VAL A C 1
ATOM 699 O O . VAL A 1 93 ? -10.957 -0.597 19.142 1.00 81.25 93 VAL A O 1
ATOM 702 N N . ILE A 1 94 ? -11.123 -0.838 16.920 1.00 79.00 94 ILE A N 1
ATOM 703 C CA . ILE A 1 94 ? -11.693 0.494 16.682 1.00 79.00 94 ILE A CA 1
ATOM 704 C C . ILE A 1 94 ? -13.113 0.603 17.253 1.00 79.00 94 ILE A C 1
ATOM 706 O O . ILE A 1 94 ? -13.397 1.519 18.024 1.00 79.00 94 ILE A O 1
ATOM 710 N N . SER A 1 95 ? -14.009 -0.333 16.929 1.00 79.12 95 SER A N 1
ATOM 711 C CA . SER A 1 95 ? -15.406 -0.281 17.380 1.00 79.12 95 SER A CA 1
ATOM 712 C C . SER A 1 95 ? -15.567 -0.183 18.911 1.00 79.12 95 SER A C 1
ATOM 714 O O . SER A 1 95 ? -16.303 0.701 19.358 1.00 79.12 95 SER A O 1
ATOM 716 N N . PRO A 1 96 ? -14.878 -0.985 19.750 1.00 74.12 96 PRO A N 1
ATOM 717 C CA . PRO A 1 96 ? -15.001 -0.858 21.202 1.00 74.12 96 PRO A CA 1
ATOM 718 C C . PRO A 1 96 ? -14.352 0.410 21.769 1.00 74.12 96 PRO A C 1
ATOM 720 O O . PRO A 1 96 ? -14.874 0.940 22.752 1.00 74.12 96 PRO A O 1
ATOM 723 N N . LEU A 1 97 ? -13.277 0.930 21.163 1.00 69.75 97 LEU A N 1
ATOM 724 C CA . LEU A 1 97 ? -12.666 2.202 21.575 1.00 69.75 97 LEU A CA 1
ATOM 725 C C . LEU A 1 97 ? -13.640 3.368 21.379 1.00 69.75 97 LEU A C 1
ATOM 727 O O . LEU A 1 97 ? -13.945 4.077 22.336 1.00 69.75 97 LEU A O 1
ATOM 731 N N . PHE A 1 98 ? -14.234 3.482 20.190 1.00 69.94 98 PHE A N 1
ATOM 732 C CA . PHE A 1 98 ? -15.232 4.517 19.896 1.00 69.94 98 PHE A CA 1
ATOM 733 C C . PHE A 1 98 ? -16.490 4.385 20.764 1.00 69.94 98 PHE A C 1
ATOM 735 O O . PHE A 1 98 ? -17.100 5.386 21.146 1.00 69.94 98 PHE A O 1
ATOM 742 N N . LYS A 1 99 ? -16.888 3.152 21.109 1.00 68.62 99 LYS A N 1
ATOM 743 C CA . LYS A 1 99 ? -18.029 2.908 22.004 1.00 68.62 99 LYS A CA 1
ATOM 744 C C . LYS A 1 99 ? -17.753 3.396 23.428 1.00 68.62 99 LYS A C 1
ATOM 746 O O . LYS A 1 99 ? -18.662 3.932 24.056 1.00 68.62 99 LYS A O 1
ATOM 751 N N . ARG A 1 100 ? -16.521 3.241 23.931 1.00 60.91 100 ARG A N 1
ATOM 752 C CA . ARG A 1 100 ? -16.108 3.765 25.246 1.00 60.91 100 ARG A CA 1
ATOM 753 C C . ARG A 1 100 ? -15.978 5.284 25.247 1.00 60.91 100 ARG A C 1
ATOM 755 O O . ARG A 1 100 ? -16.415 5.912 26.203 1.00 60.91 100 ARG A O 1
ATOM 762 N N . GLU A 1 101 ? -15.459 5.863 24.172 1.00 58.78 101 GLU A N 1
ATOM 763 C CA . GLU A 1 101 ? -15.333 7.316 24.018 1.00 58.78 101 GLU A CA 1
ATOM 764 C C . GLU A 1 101 ? -16.708 8.004 23.974 1.00 58.78 101 GLU A C 1
ATOM 766 O O . GLU A 1 101 ? -16.932 8.988 24.671 1.00 58.78 101 GLU A O 1
ATOM 771 N N . ARG A 1 102 ? -17.685 7.425 23.256 1.00 56.03 102 ARG A N 1
ATOM 772 C CA . ARG A 1 102 ? -19.082 7.901 23.274 1.00 56.03 102 ARG A CA 1
ATOM 773 C C . ARG A 1 102 ? -19.825 7.625 24.580 1.00 56.03 102 ARG A C 1
ATOM 775 O O . ARG A 1 102 ? -20.782 8.333 24.864 1.00 56.03 102 ARG A O 1
ATOM 782 N N . ALA A 1 103 ? -19.461 6.593 25.340 1.00 57.25 103 ALA A N 1
ATOM 783 C CA . ALA A 1 103 ? -20.082 6.316 26.639 1.00 57.25 103 ALA A CA 1
ATOM 784 C C . ALA A 1 103 ? -19.566 7.263 27.737 1.00 57.25 103 ALA A C 1
ATOM 786 O O . ALA A 1 103 ? -20.272 7.527 28.706 1.00 57.25 103 ALA A O 1
ATOM 787 N N . LEU A 1 104 ? -18.364 7.814 27.560 1.00 52.69 104 LEU A N 1
ATOM 788 C CA . LEU A 1 104 ? -17.786 8.862 28.393 1.00 52.69 104 LEU A CA 1
ATOM 789 C C . LEU A 1 104 ? -18.159 10.259 27.860 1.00 52.69 104 LEU A C 1
ATOM 791 O O . LEU A 1 104 ? -17.288 11.103 27.668 1.00 52.69 104 LEU A O 1
ATOM 795 N N . VAL A 1 105 ? -19.461 10.547 27.697 1.00 56.78 105 VAL A N 1
ATOM 796 C CA . VAL A 1 105 ? -19.975 11.939 27.689 1.00 56.78 105 V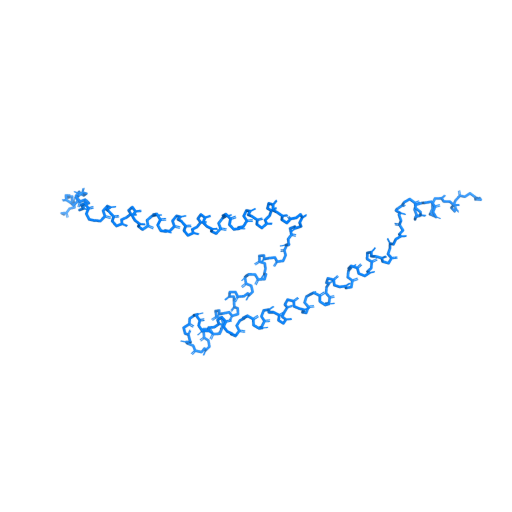AL A CA 1
ATOM 797 C C . VAL A 1 105 ? -19.883 12.493 29.113 1.00 56.78 105 VAL A C 1
ATOM 799 O O . VAL A 1 105 ? -20.874 12.829 29.754 1.00 56.78 105 VAL A O 1
ATOM 802 N N . VAL A 1 106 ? -18.681 12.509 29.666 1.00 57.03 106 VAL A N 1
ATOM 803 C CA . VAL A 1 106 ? -18.386 13.278 30.858 1.00 57.03 106 VAL A CA 1
ATOM 804 C C . VAL A 1 106 ? -17.469 14.353 30.342 1.00 57.03 106 VAL A C 1
ATOM 806 O O . VAL A 1 106 ? -16.287 14.106 30.107 1.00 57.03 106 VAL A O 1
ATOM 809 N N . GLU A 1 107 ? -18.025 15.539 30.098 1.00 65.38 107 GLU A N 1
ATOM 810 C CA . GLU A 1 107 ? -17.163 16.698 29.952 1.00 65.38 107 GLU A CA 1
ATOM 811 C C . GLU A 1 107 ? -16.197 16.683 31.145 1.00 65.38 107 GLU A C 1
ATOM 813 O O . GLU A 1 107 ? -16.637 16.467 32.282 1.00 65.38 107 GLU A O 1
ATOM 818 N N . PRO A 1 108 ? -14.882 16.851 30.926 1.00 60.97 108 PRO A N 1
ATOM 819 C CA . PRO A 1 108 ? -13.888 16.741 31.991 1.00 60.97 108 PRO A CA 1
ATOM 820 C C . PRO A 1 108 ? -14.199 17.679 33.166 1.00 60.97 108 PRO A C 1
ATOM 822 O O . PRO A 1 108 ? -13.825 17.385 34.299 1.00 60.97 108 PRO A O 1
ATOM 825 N N . LEU A 1 109 ? -14.974 18.746 32.932 1.00 63.09 109 LEU A N 1
ATOM 826 C CA . LEU A 1 109 ? -15.515 19.616 33.969 1.00 63.09 109 LEU A CA 1
ATOM 827 C C . LEU A 1 109 ? -16.484 18.912 34.923 1.00 63.09 109 LEU A C 1
ATOM 829 O O . LEU A 1 109 ? -16.406 19.167 36.115 1.00 63.09 109 LEU A O 1
ATOM 833 N N . SER A 1 110 ? -17.373 18.031 34.461 1.00 61.25 110 SER A N 1
ATOM 834 C CA . SER A 1 110 ? -18.325 17.321 35.326 1.00 61.25 110 SER A CA 1
ATOM 835 C C . SER A 1 110 ? -17.627 16.271 36.183 1.00 61.25 110 SER A C 1
ATOM 837 O O . SER A 1 110 ? -17.943 16.168 37.361 1.00 61.25 110 SER A O 1
ATOM 839 N N . ALA A 1 111 ? -16.638 15.548 35.638 1.00 67.06 111 ALA A N 1
ATOM 840 C CA . ALA A 1 111 ? -15.798 14.626 36.410 1.00 67.06 111 ALA A CA 1
ATOM 841 C C . ALA A 1 111 ? -14.945 15.378 37.442 1.00 67.06 111 ALA A C 1
ATOM 843 O O . ALA A 1 111 ? -14.861 14.960 38.598 1.00 67.06 111 ALA A O 1
ATOM 844 N N . LEU A 1 112 ? -14.365 16.522 37.061 1.00 69.69 112 LEU A N 1
ATOM 845 C CA . LEU A 1 112 ? -13.612 17.379 37.979 1.00 69.69 112 LEU A CA 1
ATOM 846 C C . LEU A 1 112 ? -14.516 18.048 39.020 1.00 69.69 112 LEU A C 1
ATOM 848 O O . LEU A 1 112 ? -14.135 18.092 40.181 1.00 69.69 112 LEU A O 1
ATOM 852 N N . LEU A 1 113 ? -15.726 18.485 38.669 1.00 70.81 113 LEU A N 1
ATOM 853 C CA . LEU A 1 113 ? -16.724 19.011 39.608 1.00 70.81 113 LEU A CA 1
ATOM 854 C C . LEU A 1 113 ? -17.236 17.920 40.560 1.00 70.81 113 LEU A C 1
ATOM 856 O O . LEU A 1 113 ? -17.429 18.197 41.741 1.00 70.81 113 LEU A O 1
ATOM 860 N N . LEU A 1 114 ? -17.390 16.675 40.092 1.00 72.00 114 LEU A N 1
ATOM 861 C CA . LEU A 1 114 ? -17.754 15.533 40.940 1.00 72.00 114 LEU A CA 1
ATOM 862 C C . LEU A 1 114 ? -16.638 15.175 41.934 1.00 72.00 114 LEU A C 1
ATOM 864 O O . LEU A 1 114 ? -16.925 14.781 43.064 1.00 72.00 114 LEU A O 1
ATOM 868 N N . THR A 1 115 ? -15.374 15.304 41.516 1.00 77.06 115 THR A N 1
ATOM 869 C CA . THR A 1 115 ? -14.202 14.933 42.330 1.00 77.06 115 THR A CA 1
ATOM 870 C C . THR A 1 115 ? -13.767 16.076 43.261 1.00 77.06 115 THR A C 1
ATOM 872 O O . THR A 1 115 ? -13.421 15.829 44.413 1.00 77.06 115 THR A O 1
ATOM 875 N N . ALA A 1 116 ? -13.865 17.335 42.822 1.00 71.75 116 ALA A N 1
ATOM 876 C CA . ALA A 1 116 ? -13.593 18.528 43.630 1.00 71.75 116 ALA A CA 1
ATOM 877 C C . ALA A 1 116 ? -14.758 18.890 44.572 1.00 71.75 116 ALA A C 1
ATOM 879 O O . ALA A 1 116 ? -14.535 19.438 45.650 1.00 71.75 116 ALA A O 1
ATOM 880 N N . GLY A 1 117 ? -16.000 18.541 44.219 1.00 74.56 117 GLY A N 1
ATOM 881 C CA . GLY A 1 117 ? -17.197 18.821 45.020 1.00 74.56 117 GLY A CA 1
ATOM 882 C C . GLY A 1 117 ? -17.346 17.984 46.297 1.00 74.56 117 GLY A C 1
ATOM 883 O O . GLY A 1 117 ? -18.278 18.224 47.064 1.00 74.56 117 GLY A O 1
ATOM 884 N N . ARG A 1 118 ? -16.455 17.013 46.560 1.00 66.62 118 ARG A N 1
ATOM 885 C CA . ARG A 1 118 ? -16.583 16.075 47.694 1.00 66.62 118 ARG A CA 1
ATOM 886 C C . ARG A 1 118 ? -15.624 16.319 48.871 1.00 66.62 118 ARG A C 1
ATOM 888 O O . ARG A 1 118 ? -15.662 15.557 49.830 1.00 66.62 118 ARG A O 1
ATOM 895 N N . LEU A 1 119 ? -14.834 17.396 48.874 1.00 55.50 119 LEU A N 1
ATOM 896 C CA . LEU A 1 119 ? -13.924 17.731 49.987 1.00 55.50 119 LEU A CA 1
ATOM 897 C C . LEU A 1 119 ? -14.321 19.013 50.735 1.00 55.50 119 LEU A C 1
ATOM 899 O O . LEU A 1 119 ? -13.497 19.882 51.001 1.00 55.50 119 LEU A O 1
ATOM 903 N N . ARG A 1 120 ? -15.599 19.124 51.110 1.00 49.47 120 ARG A N 1
ATOM 904 C CA . ARG A 1 120 ? -16.024 20.052 52.168 1.00 49.47 120 ARG A CA 1
ATOM 905 C C . ARG A 1 120 ? -16.917 19.337 53.177 1.00 49.47 120 ARG A C 1
ATOM 907 O O . ARG A 1 120 ? -18.135 19.495 53.160 1.00 49.47 120 ARG A O 1
ATOM 914 N N . LYS A 1 121 ? -16.287 18.554 54.045 1.00 44.00 121 LYS A N 1
ATOM 915 C CA . LYS A 1 121 ? -16.651 18.451 55.459 1.00 44.00 121 LYS A CA 1
ATOM 916 C C . LYS A 1 121 ? -15.370 18.399 56.268 1.00 44.00 121 LYS A C 1
ATOM 918 O O . LYS A 1 121 ? -14.466 17.656 55.832 1.00 44.00 121 LYS A O 1
#

Foldseek 3Di:
DDDDPPDPPPVVNVVVVVVVCCVVVVVVVVVVVVVCCCPVVDPDDPPCPVVLVVVLVVQLVVCCVVPVDDSVVSCVVSVVVSVVVVVCCCVPPVVVVVVVVVVPPPPVVNVCCVVVVPPDD